Protein AF-D1BSD2-F1 (afdb_monomer_lite)

pLDDT: mean 81.83, std 18.71, range [38.69, 95.69]

Organism: Xylanimonas cellulosilytica (strain DSM 15894 / JCM 12276 / CECT 5975 / KCTC 9989 / LMG 20990 / NBRC 107835 / XIL07) (NCBI:txid446471)

Foldseek 3Di:
DDDDDDDPPPDPPPLQQDDWDWDWDADPVGWIWIWIDGSFKGKIKIAAQQDWDKDWKQAPVGIDIQDIDDHRDMGMDMDTHDSDDIDD

Structure (mmCIF, N/CA/C/O backbone):
data_AF-D1BSD2-F1
#
_entry.id   AF-D1BSD2-F1
#
loop_
_atom_site.group_PDB
_atom_site.id
_atom_site.type_symbol
_atom_site.label_atom_id
_atom_site.label_alt_id
_atom_site.label_comp_id
_atom_site.label_asym_id
_atom_site.label_entity_id
_atom_site.label_seq_id
_atom_site.pdbx_PDB_ins_code
_atom_site.Cartn_x
_atom_site.Cartn_y
_atom_site.Cartn_z
_atom_site.occupancy
_atom_site.B_iso_or_equiv
_atom_site.auth_seq_id
_atom_site.auth_comp_id
_atom_site.auth_asym_id
_atom_site.auth_atom_id
_atom_site.pdbx_PDB_model_num
ATOM 1 N N . MET A 1 1 ? 39.316 4.761 -54.045 1.00 38.69 1 MET A N 1
ATOM 2 C CA . MET A 1 1 ? 37.980 4.289 -53.628 1.00 38.69 1 MET A CA 1
ATOM 3 C C . MET A 1 1 ? 38.004 4.163 -52.117 1.00 38.69 1 MET A C 1
ATOM 5 O O . MET A 1 1 ? 38.693 3.286 -51.618 1.00 38.69 1 MET A O 1
ATOM 9 N N . THR A 1 2 ? 37.360 5.076 -51.395 1.00 39.66 2 THR A N 1
ATOM 10 C CA . THR A 1 2 ? 37.322 5.045 -49.924 1.00 39.66 2 THR A CA 1
ATOM 11 C C . THR A 1 2 ? 35.964 4.493 -49.517 1.00 39.66 2 THR A C 1
ATOM 13 O O . THR A 1 2 ? 34.943 5.098 -49.829 1.00 39.66 2 THR A O 1
ATOM 16 N N . VAL A 1 3 ? 35.943 3.316 -48.895 1.00 40.75 3 VAL A N 1
ATOM 17 C CA . VAL A 1 3 ? 34.709 2.688 -48.410 1.00 40.75 3 VAL A CA 1
ATOM 18 C C . VAL A 1 3 ? 34.370 3.318 -47.060 1.00 40.75 3 VAL A C 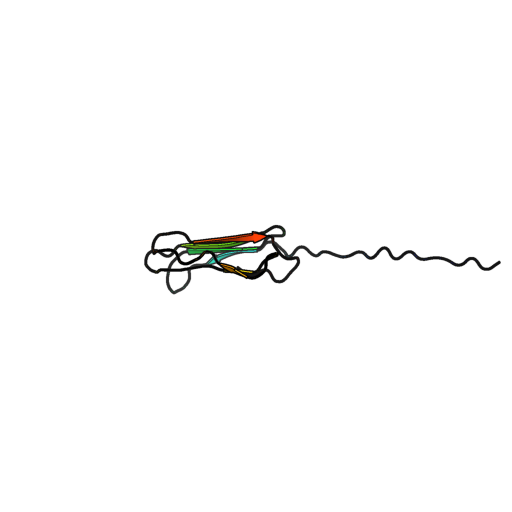1
ATOM 20 O O . VAL A 1 3 ? 35.143 3.204 -46.112 1.00 40.75 3 VAL A O 1
ATOM 23 N N . ALA A 1 4 ? 33.245 4.028 -46.988 1.00 47.62 4 ALA A N 1
ATOM 24 C CA . ALA A 1 4 ? 32.726 4.588 -45.746 1.00 47.62 4 ALA A CA 1
ATOM 25 C C . ALA A 1 4 ? 31.987 3.492 -44.966 1.00 47.62 4 ALA A C 1
ATOM 27 O O . ALA A 1 4 ? 30.927 3.025 -45.383 1.00 47.62 4 ALA A O 1
ATOM 28 N N . SER A 1 5 ? 32.559 3.070 -43.842 1.00 49.47 5 SER A N 1
ATOM 29 C CA . SER A 1 5 ? 31.925 2.128 -42.920 1.00 49.47 5 SER A CA 1
ATOM 30 C C . SER A 1 5 ? 30.856 2.850 -42.096 1.00 49.47 5 SER A C 1
ATOM 32 O O . SER A 1 5 ? 31.177 3.646 -41.217 1.00 49.47 5 SER A O 1
ATOM 34 N N . PHE A 1 6 ? 29.581 2.573 -42.370 1.00 41.28 6 PHE A N 1
ATOM 35 C CA . PHE A 1 6 ? 28.463 3.010 -41.534 1.00 41.28 6 PHE A CA 1
ATOM 36 C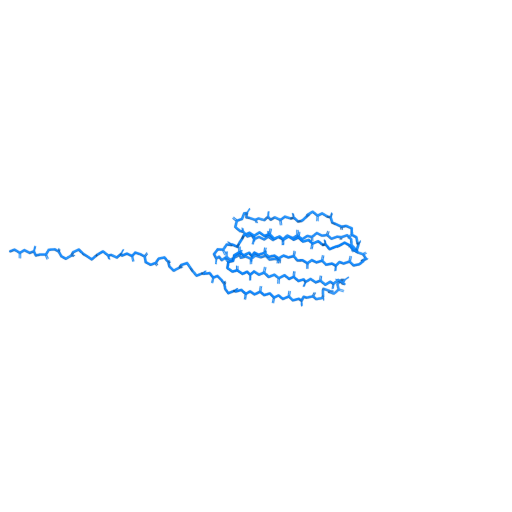 C . PHE A 1 6 ? 28.282 2.025 -40.375 1.00 41.28 6 PHE A C 1
ATOM 38 O O . PHE A 1 6 ? 27.816 0.904 -40.571 1.00 41.28 6 PHE A O 1
ATOM 45 N N . VAL A 1 7 ? 28.651 2.431 -39.159 1.00 49.94 7 VAL A N 1
ATOM 46 C CA . VAL A 1 7 ? 28.322 1.683 -37.938 1.00 49.94 7 VAL A CA 1
ATOM 47 C C . VAL A 1 7 ? 26.932 2.119 -37.477 1.00 49.94 7 VAL A C 1
ATOM 49 O O . VAL A 1 7 ? 26.755 3.214 -36.948 1.00 49.94 7 VAL A O 1
ATOM 52 N N . LEU A 1 8 ? 25.936 1.260 -37.692 1.00 42.41 8 LEU A N 1
ATOM 53 C CA . LEU A 1 8 ? 24.603 1.406 -37.113 1.00 42.41 8 LEU A CA 1
ATOM 54 C C . LEU A 1 8 ? 24.669 1.001 -35.632 1.00 42.41 8 LEU A C 1
ATOM 56 O O . LEU A 1 8 ? 24.618 -0.182 -35.305 1.00 42.41 8 LEU A O 1
ATOM 60 N N . VAL A 1 9 ? 24.785 1.976 -34.728 1.00 49.47 9 VAL A N 1
ATOM 61 C CA . VAL A 1 9 ? 24.534 1.749 -33.297 1.00 49.47 9 VAL A CA 1
ATOM 62 C C . VAL A 1 9 ? 23.022 1.658 -33.112 1.00 49.47 9 VAL A C 1
ATOM 64 O O . VAL A 1 9 ? 22.329 2.664 -32.976 1.00 49.47 9 VAL A O 1
ATOM 67 N N . THR A 1 10 ? 22.484 0.441 -33.131 1.00 47.75 10 THR A N 1
ATOM 68 C CA . THR A 1 10 ? 21.150 0.174 -32.589 1.00 47.75 10 THR A CA 1
ATOM 69 C C . THR A 1 10 ? 21.222 0.406 -31.084 1.00 47.75 10 THR A C 1
ATOM 71 O O . THR A 1 10 ? 21.812 -0.395 -30.359 1.00 47.75 10 THR A O 1
ATOM 74 N N . GLY A 1 11 ? 20.692 1.538 -30.619 1.00 43.56 11 GLY A N 1
ATOM 75 C CA . GLY A 1 11 ? 20.637 1.874 -29.201 1.00 43.56 11 GLY A CA 1
ATOM 76 C C . GLY A 1 11 ? 19.924 0.775 -28.419 1.00 43.56 11 GLY A C 1
ATOM 77 O O . GLY A 1 11 ? 18.713 0.609 -28.538 1.00 43.56 11 GLY A O 1
ATOM 78 N N . ILE A 1 12 ? 20.678 0.023 -27.618 1.00 44.75 12 ILE A N 1
ATOM 79 C CA . ILE A 1 12 ? 20.116 -0.846 -26.588 1.00 44.75 12 ILE A CA 1
ATOM 80 C C . ILE A 1 12 ? 19.579 0.088 -25.505 1.00 44.75 12 ILE A C 1
ATOM 82 O O . ILE A 1 12 ? 20.325 0.583 -24.661 1.00 44.75 12 ILE A O 1
ATOM 86 N N . THR A 1 13 ? 18.278 0.364 -25.531 1.00 44.44 13 THR A N 1
ATOM 87 C CA . THR A 1 13 ? 17.594 0.910 -24.364 1.00 44.44 13 THR A CA 1
ATOM 88 C C . THR A 1 13 ? 17.466 -0.227 -23.356 1.00 44.44 13 THR A C 1
ATOM 90 O O . THR A 1 13 ? 16.573 -1.067 -23.439 1.00 44.44 13 THR A O 1
ATOM 93 N N . VAL A 1 14 ? 18.404 -0.301 -22.408 1.00 46.78 14 VAL A N 1
ATOM 94 C CA . VAL A 1 14 ? 18.264 -1.186 -21.246 1.00 46.78 14 VAL A CA 1
ATOM 95 C C . VAL A 1 14 ? 17.105 -0.641 -20.413 1.00 46.78 14 VAL A C 1
ATOM 97 O O . VAL A 1 14 ? 17.281 0.219 -19.554 1.00 46.78 14 VAL A O 1
ATOM 100 N N . ALA A 1 15 ? 15.892 -1.107 -20.695 1.00 49.81 15 ALA A N 1
ATOM 101 C CA . ALA A 1 15 ? 14.762 -0.930 -19.803 1.00 49.81 15 ALA A CA 1
ATOM 102 C C . ALA A 1 15 ? 14.984 -1.866 -18.606 1.00 49.81 15 ALA A C 1
ATOM 104 O O . ALA A 1 15 ? 14.561 -3.019 -18.613 1.00 49.81 15 ALA A O 1
ATOM 105 N N . SER A 1 16 ? 15.705 -1.398 -17.587 1.00 48.41 16 SER A N 1
ATOM 106 C CA . SER A 1 16 ? 15.836 -2.128 -16.328 1.00 48.41 16 SER A CA 1
ATOM 107 C C . SER A 1 16 ? 14.487 -2.130 -15.612 1.00 48.41 16 SER A C 1
ATOM 109 O O . SER A 1 16 ? 14.134 -1.155 -14.953 1.00 48.41 16 SER A O 1
ATOM 111 N N . ALA A 1 17 ? 13.717 -3.209 -15.750 1.00 52.03 17 ALA A N 1
ATOM 112 C CA . ALA A 1 17 ? 12.600 -3.475 -14.856 1.00 52.03 17 ALA A CA 1
ATOM 113 C C . ALA A 1 17 ? 13.155 -3.600 -13.426 1.00 52.03 17 ALA A C 1
ATOM 115 O O . ALA A 1 17 ? 14.004 -4.454 -13.167 1.00 52.03 17 ALA A O 1
ATOM 116 N N . GLY A 1 18 ? 12.736 -2.714 -12.516 1.00 58.81 18 GLY A N 1
ATOM 117 C CA . GLY A 1 18 ? 13.141 -2.782 -11.111 1.00 58.81 18 GLY A CA 1
ATOM 118 C C . GLY A 1 18 ? 12.832 -4.154 -10.501 1.00 58.81 18 GLY A C 1
ATOM 119 O O . GLY A 1 18 ? 11.832 -4.786 -10.848 1.00 58.81 18 GLY A O 1
ATOM 120 N N . VAL A 1 19 ? 13.703 -4.625 -9.603 1.00 61.75 19 VAL A N 1
ATOM 121 C CA . VAL A 1 19 ? 13.503 -5.894 -8.888 1.00 61.75 19 VAL A CA 1
ATOM 122 C C . VAL A 1 19 ? 12.169 -5.874 -8.148 1.00 61.75 19 VAL A C 1
ATOM 124 O O . VAL A 1 19 ? 11.833 -4.891 -7.484 1.00 61.75 19 VAL A O 1
ATOM 127 N N . ALA A 1 20 ? 11.402 -6.958 -8.271 1.00 73.75 20 ALA A N 1
ATOM 128 C CA . ALA A 1 20 ? 10.183 -7.095 -7.498 1.00 73.75 20 ALA A CA 1
ATOM 129 C C . ALA A 1 20 ? 10.538 -7.157 -6.005 1.00 73.75 20 ALA A C 1
ATOM 131 O O . ALA A 1 20 ? 11.409 -7.927 -5.603 1.00 73.75 20 ALA A O 1
ATOM 132 N N . SER A 1 21 ? 9.877 -6.339 -5.195 1.00 79.50 21 SER A N 1
ATOM 133 C CA . SER A 1 21 ? 10.059 -6.273 -3.750 1.00 79.50 21 SER A CA 1
ATOM 134 C C . SER A 1 21 ? 8.690 -6.203 -3.103 1.00 79.50 21 SER A C 1
ATOM 136 O O . SER A 1 21 ? 7.891 -5.337 -3.448 1.00 79.50 21 SER A O 1
ATOM 138 N N . ALA A 1 22 ? 8.418 -7.132 -2.196 1.00 89.00 22 ALA A N 1
ATOM 139 C CA . ALA A 1 22 ? 7.191 -7.205 -1.424 1.00 89.00 22 ALA A CA 1
ATOM 140 C C . ALA A 1 22 ? 7.567 -7.356 0.046 1.00 89.00 22 ALA A C 1
ATOM 142 O O . ALA A 1 22 ? 8.480 -8.115 0.378 1.00 89.00 22 ALA A O 1
ATOM 143 N N . THR A 1 23 ? 6.880 -6.637 0.922 1.00 91.56 23 THR A N 1
ATOM 144 C CA . THR A 1 23 ? 7.108 -6.727 2.358 1.00 91.56 23 THR A CA 1
ATOM 145 C C . THR A 1 23 ? 5.801 -6.613 3.120 1.00 91.56 23 THR A C 1
ATOM 147 O O . THR A 1 23 ? 4.868 -5.922 2.706 1.00 91.56 23 THR A O 1
ATOM 150 N N . THR A 1 24 ? 5.758 -7.285 4.264 1.00 94.62 24 THR A N 1
ATOM 151 C CA . THR A 1 24 ? 4.670 -7.158 5.223 1.00 94.62 24 THR A CA 1
ATOM 152 C C . THR A 1 24 ? 5.205 -6.476 6.475 1.00 94.62 24 THR A C 1
ATOM 154 O O . THR A 1 24 ? 6.079 -7.007 7.160 1.00 94.62 24 THR A O 1
ATOM 157 N N . ALA A 1 25 ? 4.673 -5.300 6.786 1.00 91.69 25 ALA A N 1
ATOM 158 C CA . ALA A 1 25 ? 4.994 -4.522 7.970 1.00 91.69 25 ALA A CA 1
ATOM 159 C C . ALA A 1 25 ? 3.830 -4.505 8.967 1.00 91.69 25 ALA A C 1
ATOM 161 O O . ALA A 1 25 ? 2.652 -4.593 8.608 1.00 91.69 25 ALA A O 1
ATOM 162 N N . TYR A 1 26 ? 4.181 -4.313 10.236 1.00 93.38 26 TYR A N 1
ATOM 163 C CA . TYR A 1 26 ? 3.244 -4.111 11.338 1.00 93.38 26 TYR A CA 1
ATOM 164 C C . TYR A 1 26 ? 3.516 -2.732 11.943 1.00 93.38 26 TYR A C 1
ATOM 166 O O . TYR A 1 26 ? 4.383 -2.609 12.813 1.00 93.38 26 TYR A O 1
ATOM 174 N N . PRO A 1 27 ? 2.861 -1.667 11.442 1.00 90.56 27 PRO A N 1
ATOM 175 C CA . PRO A 1 27 ? 3.089 -0.316 11.937 1.00 90.56 27 PRO A CA 1
ATOM 176 C C . PRO A 1 27 ? 2.875 -0.227 13.451 1.00 90.56 27 PRO A C 1
ATOM 178 O O . PRO A 1 27 ? 1.970 -0.854 13.995 1.00 90.56 27 PRO A O 1
ATOM 181 N N . SER A 1 28 ? 3.658 0.610 14.136 1.00 90.62 28 SER A N 1
ATOM 182 C CA . SER A 1 28 ? 3.546 0.805 15.594 1.00 90.62 28 SER A CA 1
ATOM 183 C C . SER A 1 28 ? 2.169 1.308 16.038 1.00 90.62 28 SER A C 1
ATOM 185 O O . SER A 1 28 ? 1.763 1.106 17.178 1.00 90.62 28 SER A O 1
ATOM 187 N N . VAL A 1 29 ? 1.431 1.946 15.127 1.00 89.69 29 VAL A N 1
ATOM 188 C CA . VAL A 1 29 ? 0.049 2.389 15.341 1.00 89.69 29 VAL A CA 1
ATOM 189 C C . VAL A 1 29 ? -0.972 1.246 15.335 1.00 89.69 29 VAL A C 1
ATOM 191 O O . VAL A 1 29 ? -2.105 1.475 15.753 1.00 89.69 29 VAL A O 1
ATOM 194 N N . GLY A 1 30 ? -0.573 0.046 14.903 1.00 89.81 30 GLY A N 1
ATOM 195 C CA . GLY A 1 30 ? -1.408 -1.138 14.726 1.00 89.81 30 GLY A CA 1
ATOM 196 C C . GLY A 1 30 ? -1.625 -1.501 13.255 1.00 89.81 30 GLY A C 1
ATOM 197 O O . GLY A 1 30 ? -1.198 -0.791 12.350 1.00 89.81 30 GLY A O 1
ATOM 198 N N . GLY A 1 31 ? -2.329 -2.609 13.019 1.00 93.50 31 GLY A N 1
ATOM 199 C CA . GLY A 1 31 ? -2.687 -3.076 11.679 1.00 93.50 31 GLY A CA 1
ATOM 200 C C . GLY A 1 31 ? -1.620 -3.928 10.986 1.00 93.50 31 GLY A C 1
ATOM 201 O O . GLY A 1 31 ? -0.572 -4.247 11.545 1.00 93.50 31 GLY A O 1
ATOM 202 N N . THR A 1 32 ? -1.920 -4.320 9.752 1.00 95.69 32 THR A N 1
ATOM 203 C CA . THR A 1 32 ? -1.046 -5.142 8.905 1.00 95.69 32 THR A CA 1
ATOM 204 C C . THR A 1 32 ? -0.969 -4.514 7.530 1.00 95.69 32 THR A C 1
ATOM 206 O O . THR A 1 32 ? -2.008 -4.313 6.894 1.00 95.69 32 THR A O 1
ATOM 209 N N . TRP A 1 33 ? 0.247 -4.191 7.095 1.00 95.25 33 TRP A N 1
ATOM 210 C CA . TRP A 1 33 ? 0.526 -3.519 5.833 1.00 95.25 33 TRP A CA 1
ATOM 211 C C . TRP A 1 33 ? 1.341 -4.423 4.917 1.00 95.25 33 TRP A C 1
ATOM 213 O O . TRP A 1 33 ? 2.496 -4.705 5.203 1.00 95.25 33 TRP A O 1
ATOM 223 N N . ASP A 1 34 ? 0.739 -4.873 3.826 1.00 95.25 34 ASP A N 1
ATOM 224 C CA . ASP A 1 34 ? 1.392 -5.577 2.729 1.00 95.25 34 ASP A CA 1
ATOM 225 C C . ASP A 1 34 ? 1.605 -4.599 1.572 1.00 95.25 34 ASP A C 1
ATOM 227 O O . ASP A 1 34 ? 0.649 -4.004 1.073 1.00 95.25 34 ASP A O 1
ATOM 231 N N . TYR A 1 35 ? 2.851 -4.381 1.171 1.00 93.75 35 TYR A N 1
ATOM 232 C CA . TYR A 1 35 ? 3.164 -3.425 0.118 1.00 93.75 35 TYR A CA 1
ATOM 233 C C . TYR A 1 35 ? 4.365 -3.860 -0.701 1.00 93.75 35 TYR A C 1
ATOM 235 O O . TYR A 1 35 ? 5.238 -4.598 -0.236 1.00 93.75 35 TYR A O 1
ATOM 243 N N . GLY A 1 36 ? 4.411 -3.394 -1.943 1.00 91.81 36 GLY A N 1
ATOM 244 C CA . GLY A 1 36 ? 5.477 -3.773 -2.840 1.00 91.81 36 GLY A CA 1
ATOM 245 C C . GLY A 1 36 ? 5.354 -3.225 -4.246 1.00 91.81 36 GLY A C 1
ATOM 246 O O . GLY A 1 36 ? 4.424 -2.503 -4.607 1.00 91.81 36 GLY A O 1
ATOM 247 N N . ALA A 1 37 ? 6.334 -3.599 -5.053 1.00 91.69 37 ALA A N 1
ATOM 248 C CA . ALA A 1 37 ? 6.360 -3.355 -6.479 1.00 91.69 37 ALA A CA 1
ATOM 249 C C . ALA A 1 37 ? 6.911 -4.578 -7.211 1.00 91.69 37 ALA A C 1
ATOM 251 O O . ALA A 1 37 ? 7.717 -5.334 -6.680 1.00 91.69 37 ALA A O 1
ATOM 252 N N . SER A 1 38 ? 6.474 -4.764 -8.446 1.00 89.06 38 SER A N 1
ATOM 253 C CA . SER A 1 38 ? 6.987 -5.724 -9.416 1.00 89.06 38 SER A CA 1
ATOM 254 C C . SER A 1 38 ? 7.276 -4.997 -10.728 1.00 89.06 38 SER A C 1
ATOM 256 O O . SER A 1 38 ? 7.015 -3.801 -10.860 1.00 89.06 38 SER A O 1
ATOM 258 N N . ALA A 1 39 ? 7.756 -5.726 -11.735 1.00 85.75 39 ALA A N 1
ATOM 259 C CA . ALA A 1 39 ? 7.918 -5.183 -13.082 1.00 85.75 39 ALA A CA 1
ATOM 260 C C . ALA A 1 39 ? 6.594 -4.708 -13.717 1.00 85.75 39 ALA A C 1
ATOM 262 O O . ALA A 1 39 ? 6.618 -3.942 -14.676 1.00 85.75 39 ALA A O 1
ATOM 263 N N . GLN A 1 40 ? 5.443 -5.169 -13.212 1.00 89.06 40 GLN A N 1
ATOM 264 C CA . GLN A 1 40 ? 4.130 -4.889 -13.799 1.00 89.06 40 GLN A CA 1
ATOM 265 C C . GLN A 1 40 ? 3.267 -3.984 -12.926 1.00 89.06 40 GLN A C 1
ATOM 267 O O . GLN A 1 40 ? 2.482 -3.203 -13.460 1.00 89.06 40 GLN A O 1
ATOM 272 N N . SER A 1 41 ? 3.397 -4.067 -11.602 1.00 91.50 41 SER A N 1
ATOM 273 C CA . SER A 1 41 ? 2.483 -3.402 -10.674 1.00 91.50 41 SER A CA 1
ATOM 274 C C . SER A 1 41 ? 3.174 -2.903 -9.414 1.00 91.50 41 SER A C 1
ATOM 276 O O . SER A 1 41 ? 4.026 -3.592 -8.866 1.00 91.50 41 SER A O 1
ATOM 278 N N . VAL A 1 42 ? 2.728 -1.764 -8.897 1.00 93.88 42 VAL A N 1
ATOM 279 C CA . VAL A 1 42 ? 2.988 -1.289 -7.535 1.00 93.88 42 VAL A CA 1
ATOM 280 C C . VAL A 1 42 ? 1.694 -1.382 -6.737 1.00 93.88 42 VAL A C 1
ATOM 282 O O . VAL A 1 42 ? 0.630 -0.999 -7.232 1.00 93.88 42 VAL A O 1
ATOM 285 N N . TRP A 1 43 ? 1.758 -1.927 -5.527 1.00 94.12 43 TRP A N 1
ATOM 286 C CA . TRP A 1 43 ? 0.580 -2.135 -4.694 1.00 94.12 43 TRP A CA 1
ATOM 287 C C . TRP A 1 43 ? 0.849 -1.823 -3.230 1.00 94.12 43 TRP A C 1
ATOM 289 O O . TRP A 1 43 ? 1.945 -2.026 -2.718 1.00 94.12 43 TRP A O 1
ATOM 299 N N . SER A 1 44 ? -0.203 -1.376 -2.558 1.00 94.50 44 SER A N 1
ATOM 300 C CA . SER A 1 44 ? -0.233 -1.093 -1.132 1.00 94.50 44 SER A CA 1
ATOM 301 C C . SER A 1 44 ? -1.559 -1.600 -0.572 1.00 94.50 44 SER A C 1
ATOM 303 O O . SER A 1 44 ? -2.631 -1.289 -1.104 1.00 94.50 44 SER A O 1
ATOM 305 N N . ASN A 1 45 ? -1.499 -2.412 0.476 1.00 95.19 45 ASN A N 1
ATOM 306 C CA . ASN A 1 45 ? -2.632 -3.102 1.077 1.00 95.19 45 ASN A CA 1
ATOM 307 C C . ASN A 1 45 ? -2.538 -3.045 2.603 1.00 95.19 45 ASN A C 1
ATOM 309 O O . ASN A 1 45 ? -1.649 -3.640 3.199 1.00 95.19 45 ASN A O 1
ATOM 313 N N . TYR A 1 46 ? -3.470 -2.368 3.260 1.00 94.88 46 TYR A N 1
ATOM 314 C CA . TYR A 1 46 ? -3.411 -2.128 4.69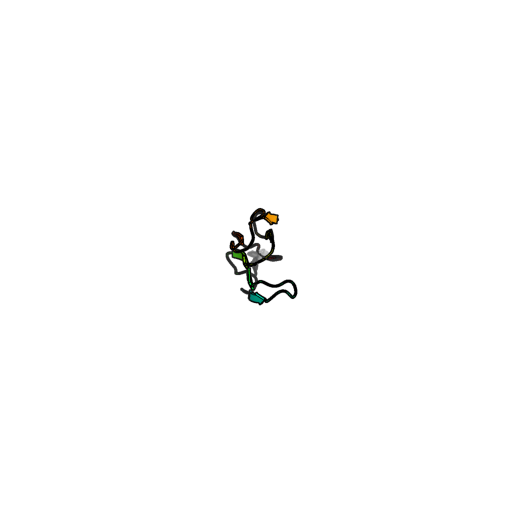9 1.00 94.88 46 TYR A CA 1
ATOM 315 C C . TYR A 1 46 ? -4.754 -2.401 5.342 1.00 94.88 46 TYR A C 1
ATOM 317 O O . TYR A 1 46 ? -5.795 -1.979 4.839 1.00 94.88 46 TYR A O 1
ATOM 325 N N . ALA A 1 47 ? -4.723 -3.096 6.471 1.00 95.38 47 ALA A N 1
ATOM 326 C CA . ALA A 1 47 ? -5.886 -3.300 7.315 1.00 95.38 47 ALA A CA 1
ATOM 327 C C . ALA A 1 47 ? -5.589 -2.789 8.722 1.00 95.38 47 ALA A C 1
ATOM 329 O O . ALA A 1 47 ? -4.599 -3.187 9.339 1.00 95.38 47 ALA A O 1
ATOM 330 N N . HIS A 1 48 ? -6.472 -1.935 9.241 1.00 93.31 48 HIS A N 1
ATOM 331 C CA . HIS A 1 48 ? -6.380 -1.412 10.599 1.00 93.31 48 HIS A CA 1
ATOM 332 C C . HIS A 1 48 ? -7.725 -1.532 11.326 1.00 93.31 48 HIS A C 1
ATOM 334 O O . HIS A 1 48 ? -8.723 -0.930 10.930 1.00 93.31 48 HIS A O 1
ATOM 340 N N . ASN A 1 49 ? -7.754 -2.269 12.438 1.00 93.06 49 ASN A N 1
ATOM 341 C CA . ASN A 1 49 ? -9.004 -2.645 13.117 1.00 93.06 49 ASN A CA 1
ATOM 342 C C . ASN A 1 49 ? -9.656 -1.524 13.936 1.00 93.06 49 ASN A C 1
ATOM 344 O O . ASN A 1 49 ? -10.823 -1.636 14.292 1.00 93.06 49 ASN A O 1
ATOM 348 N N . SER A 1 50 ? -8.928 -0.444 14.233 1.00 93.06 50 SER A N 1
ATOM 349 C CA . SER A 1 50 ? -9.414 0.604 15.153 1.00 93.06 50 SER A CA 1
ATOM 350 C C . SER A 1 50 ? -9.267 2.038 14.637 1.00 93.06 50 SER A C 1
ATOM 352 O O . SER A 1 50 ? -9.472 2.980 15.394 1.00 93.06 50 SER A O 1
ATOM 354 N N . ARG A 1 51 ? -8.860 2.240 13.376 1.00 91.25 51 ARG A N 1
ATOM 355 C CA . ARG A 1 51 ? -8.603 3.578 12.815 1.00 91.25 51 ARG A CA 1
ATOM 356 C C . ARG A 1 51 ? -9.046 3.645 11.364 1.00 91.25 51 ARG A C 1
ATOM 358 O O . ARG A 1 51 ? -8.824 2.710 10.594 1.00 91.25 51 ARG A O 1
ATOM 365 N N . VAL A 1 52 ? -9.632 4.783 11.011 1.00 95.19 52 VAL A N 1
ATOM 366 C CA . VAL A 1 52 ? -9.857 5.187 9.622 1.00 95.19 52 VAL A CA 1
ATOM 367 C C . VAL A 1 52 ? -8.496 5.387 8.959 1.00 95.19 52 VAL A C 1
ATOM 369 O O . VAL A 1 52 ? -7.589 5.970 9.556 1.00 95.19 52 VAL A O 1
ATOM 372 N N . HIS A 1 53 ? -8.336 4.876 7.747 1.00 93.81 53 HIS A N 1
ATOM 373 C CA . HIS A 1 53 ? -7.064 4.906 7.032 1.00 93.81 53 HIS A CA 1
ATOM 374 C C . HIS A 1 53 ? -7.287 5.011 5.523 1.00 93.81 53 HIS A C 1
ATOM 376 O O . HIS A 1 53 ? -8.394 4.819 5.024 1.00 93.81 53 HIS A O 1
ATOM 382 N N . LYS A 1 54 ? -6.229 5.363 4.798 1.00 94.19 54 LYS A N 1
ATOM 383 C CA . LYS A 1 54 ? -6.169 5.375 3.334 1.00 94.19 54 LYS A CA 1
ATOM 384 C C . LYS A 1 54 ? -4.761 5.010 2.896 1.00 94.19 54 LYS A C 1
ATOM 386 O O . LYS A 1 54 ? -3.833 5.095 3.699 1.00 94.19 54 LYS A O 1
ATOM 391 N N . LEU A 1 55 ? -4.609 4.666 1.628 1.00 93.25 55 LEU A N 1
ATOM 392 C CA . LEU A 1 55 ? -3.326 4.320 1.031 1.00 93.25 55 LEU A CA 1
ATOM 393 C C . LEU A 1 55 ? -3.077 5.131 -0.222 1.00 93.25 55 LEU A C 1
ATOM 395 O O . LEU A 1 55 ? -4.002 5.699 -0.814 1.00 93.25 55 LEU A O 1
ATOM 399 N N . SER A 1 56 ? -1.814 5.148 -0.618 1.00 93.00 56 SER A N 1
ATOM 400 C CA . SER A 1 56 ? -1.377 5.715 -1.876 1.00 93.00 56 SER A CA 1
ATOM 401 C C . SER A 1 56 ? -0.331 4.834 -2.525 1.00 93.00 56 SER A C 1
ATOM 403 O O . SER A 1 56 ? 0.493 4.257 -1.833 1.00 93.00 56 SER A O 1
ATOM 405 N N . THR A 1 57 ? -0.336 4.789 -3.849 1.00 93.75 57 THR A N 1
ATOM 406 C CA . THR A 1 57 ? 0.755 4.216 -4.639 1.00 93.75 57 THR A CA 1
ATOM 407 C C . THR A 1 57 ? 1.191 5.241 -5.669 1.00 93.75 57 THR A C 1
ATOM 409 O O . THR A 1 57 ? 0.336 5.888 -6.277 1.00 93.75 57 THR A O 1
ATOM 412 N N . ASP A 1 58 ? 2.489 5.353 -5.910 1.00 91.31 58 ASP A N 1
ATOM 413 C CA . ASP A 1 58 ? 3.044 6.114 -7.022 1.00 91.31 58 ASP A CA 1
ATOM 414 C C . ASP A 1 58 ? 3.635 5.150 -8.057 1.00 91.31 58 ASP A C 1
ATOM 416 O O . ASP A 1 58 ? 4.628 4.467 -7.803 1.00 91.31 58 ASP A O 1
ATOM 420 N N . GLY A 1 59 ? 2.985 5.073 -9.219 1.00 91.38 59 GLY A N 1
ATOM 421 C CA . GLY A 1 59 ? 3.310 4.148 -10.312 1.00 91.38 59 GLY A CA 1
ATOM 422 C C . GLY A 1 59 ? 3.146 4.809 -11.684 1.00 91.38 59 GLY A C 1
ATOM 423 O O . GLY A 1 59 ? 3.141 6.028 -11.790 1.00 91.38 59 GLY A O 1
ATOM 424 N N . ALA A 1 60 ? 2.949 4.037 -12.748 1.00 90.44 60 ALA A N 1
ATOM 425 C CA . ALA A 1 60 ? 2.899 4.529 -14.131 1.00 90.44 60 ALA A CA 1
ATOM 426 C C . ALA A 1 60 ? 1.902 5.682 -14.378 1.00 90.44 60 ALA A C 1
ATOM 428 O O . ALA A 1 60 ? 2.179 6.567 -15.179 1.00 90.44 60 ALA A O 1
ATOM 429 N N . GLY A 1 61 ? 0.767 5.695 -13.674 1.00 89.38 61 GLY A N 1
ATOM 430 C CA . GLY A 1 61 ? -0.243 6.759 -13.722 1.00 89.38 61 GLY A CA 1
ATOM 431 C C . GLY A 1 61 ? -0.026 7.913 -12.732 1.00 89.38 61 GLY A C 1
ATOM 432 O O . GLY A 1 61 ? -0.928 8.725 -12.557 1.00 89.38 61 GLY A O 1
ATOM 433 N N . GLY A 1 62 ? 1.128 7.983 -12.062 1.00 90.56 62 GLY A N 1
ATOM 434 C CA . GLY A 1 62 ? 1.418 8.945 -10.997 1.00 90.56 62 GLY A CA 1
ATOM 435 C C . GLY A 1 62 ? 0.844 8.538 -9.637 1.00 90.56 62 GLY A C 1
ATOM 436 O O . GLY A 1 62 ? 0.613 7.355 -9.373 1.00 90.56 62 GLY A O 1
ATOM 437 N N . LEU A 1 63 ? 0.622 9.527 -8.769 1.00 92.94 63 LEU A N 1
ATOM 438 C CA . LEU A 1 63 ? 0.108 9.317 -7.418 1.00 92.94 63 LEU A CA 1
ATOM 439 C C . LEU A 1 63 ? -1.387 8.971 -7.447 1.00 92.94 63 LEU A C 1
ATOM 441 O O . LEU A 1 63 ? -2.219 9.779 -7.859 1.00 92.94 63 LEU A O 1
ATOM 445 N N . LYS A 1 64 ? -1.732 7.785 -6.948 1.00 93.88 64 LYS A N 1
ATOM 446 C CA . LYS A 1 64 ? -3.107 7.294 -6.808 1.00 93.88 64 LYS A CA 1
ATOM 447 C C . LYS A 1 64 ? -3.423 7.032 -5.344 1.00 93.88 64 LYS A C 1
ATOM 449 O O . LYS A 1 64 ? -2.552 6.594 -4.601 1.00 93.88 64 LYS A O 1
ATOM 454 N N . PHE A 1 65 ? -4.676 7.254 -4.948 1.00 93.75 65 PHE A N 1
ATOM 455 C CA . PHE A 1 65 ? -5.170 7.007 -3.593 1.00 93.75 65 PHE A CA 1
ATOM 456 C C . PHE A 1 65 ? -6.327 6.006 -3.598 1.00 93.75 65 PHE A C 1
ATOM 458 O O . PHE A 1 65 ? -7.144 6.012 -4.517 1.00 93.75 65 PHE A O 1
ATOM 465 N N . SER A 1 66 ? -6.442 5.196 -2.545 1.00 91.38 66 SER A N 1
ATOM 466 C CA . SER A 1 66 ? -7.579 4.279 -2.349 1.00 91.38 66 SER A CA 1
ATOM 467 C C . SER A 1 66 ? -8.847 4.958 -1.811 1.00 91.38 66 SER A C 1
ATOM 469 O O . SER A 1 66 ? -9.914 4.351 -1.804 1.00 91.38 66 SER A O 1
ATOM 471 N N . GLY A 1 67 ? -8.740 6.209 -1.352 1.00 93.75 67 GLY A N 1
ATOM 472 C CA . GLY A 1 67 ? -9.785 6.868 -0.568 1.00 93.75 67 GLY A CA 1
ATOM 473 C C . GLY A 1 67 ? -9.769 6.443 0.905 1.00 93.75 67 GLY A C 1
ATOM 474 O O . GLY A 1 67 ? -9.045 5.532 1.307 1.00 93.75 67 GLY A O 1
ATOM 475 N N . TRP A 1 68 ? -10.534 7.152 1.736 1.00 95.31 68 TRP A N 1
ATOM 476 C CA . TRP A 1 68 ? -10.661 6.824 3.156 1.00 95.31 68 TRP A CA 1
ATOM 477 C C . TRP A 1 68 ? -11.569 5.613 3.347 1.00 95.31 68 TRP A C 1
ATOM 479 O O . TRP A 1 68 ? -12.694 5.595 2.851 1.00 95.31 68 TRP A O 1
ATOM 489 N N . VAL A 1 69 ? -11.096 4.630 4.108 1.00 94.88 69 VAL A N 1
ATOM 490 C CA . VAL A 1 69 ? -11.880 3.468 4.528 1.00 94.88 69 VAL A CA 1
ATOM 491 C C . VAL A 1 69 ? -12.028 3.443 6.046 1.00 94.88 69 VAL A C 1
ATOM 493 O O . VAL A 1 69 ? -11.168 3.928 6.788 1.00 94.88 69 VAL A O 1
ATOM 496 N N . GLY A 1 70 ? -13.147 2.882 6.502 1.00 91.38 70 GLY A N 1
ATOM 497 C CA . GLY A 1 70 ? 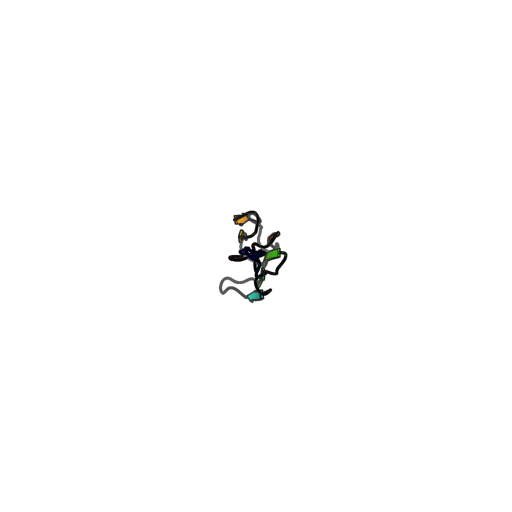-13.436 2.691 7.919 1.00 91.38 70 GLY A CA 1
ATOM 498 C C . GLY A 1 70 ? -12.474 1.716 8.604 1.00 91.38 70 GLY A C 1
ATOM 499 O O . GLY A 1 70 ? -11.705 0.998 7.967 1.00 91.38 70 GLY A O 1
ATOM 500 N N . TYR A 1 71 ? -12.540 1.678 9.931 1.00 92.31 71 TYR A N 1
ATOM 501 C CA . TYR A 1 71 ? -11.834 0.674 10.721 1.00 92.31 71 TYR A CA 1
ATOM 502 C C . TYR A 1 71 ? -12.351 -0.739 10.401 1.00 92.31 71 TYR A C 1
ATOM 504 O O . TYR A 1 71 ? -13.515 -0.920 10.053 1.00 92.31 71 TYR A O 1
ATOM 512 N N . GLY A 1 72 ? -11.477 -1.744 10.483 1.00 91.62 72 GLY A N 1
ATOM 513 C CA . GLY A 1 72 ? -11.815 -3.142 10.173 1.00 91.62 72 GLY A CA 1
ATOM 514 C C . GLY A 1 72 ? -12.030 -3.431 8.682 1.00 91.62 72 GLY A C 1
ATOM 515 O O . GLY A 1 72 ? -12.185 -4.589 8.301 1.00 91.62 72 GLY A O 1
ATOM 516 N N . VAL A 1 73 ? -11.990 -2.406 7.826 1.00 94.25 73 VAL A N 1
ATOM 517 C CA . VAL A 1 73 ? -12.016 -2.544 6.369 1.00 94.25 73 VAL A CA 1
ATOM 518 C C . VAL A 1 73 ? -10.585 -2.542 5.850 1.00 94.25 73 VAL A C 1
ATOM 520 O O . VAL A 1 73 ? -9.738 -1.794 6.328 1.00 94.25 73 VAL A O 1
ATOM 523 N N . 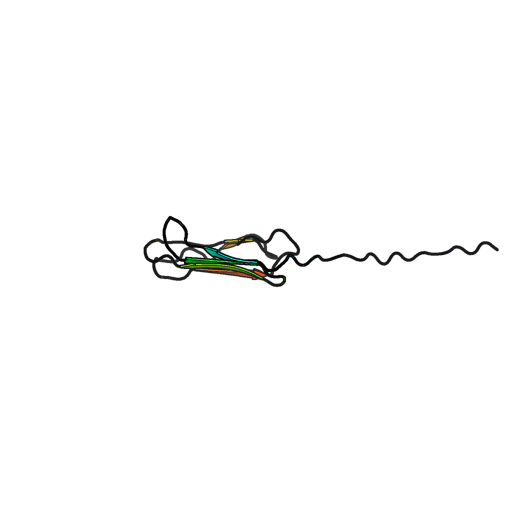ARG A 1 74 ? -10.304 -3.390 4.864 1.00 93.50 74 ARG A N 1
ATOM 524 C CA . ARG A 1 74 ? -9.015 -3.411 4.175 1.00 93.50 74 ARG A CA 1
ATOM 525 C C . ARG A 1 74 ? -8.995 -2.342 3.085 1.00 93.50 74 ARG A C 1
ATOM 527 O O . ARG A 1 74 ? -9.849 -2.349 2.201 1.00 93.50 74 ARG A O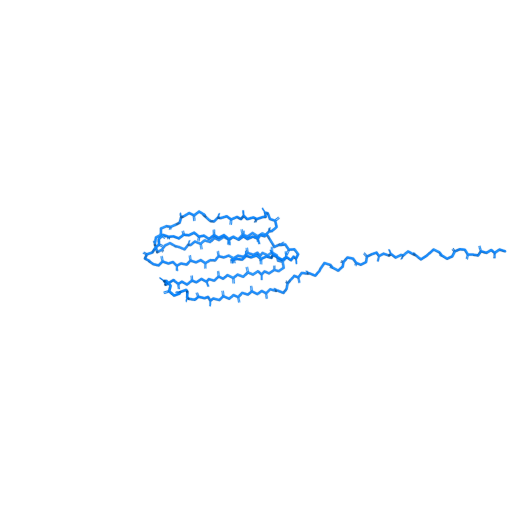 1
ATOM 534 N N . SER A 1 75 ? -8.009 -1.454 3.131 1.00 94.31 75 SER A N 1
ATOM 535 C CA . SER A 1 75 ? -7.716 -0.521 2.045 1.00 94.31 75 SER A CA 1
ATOM 536 C C . SER A 1 75 ? -6.760 -1.165 1.045 1.00 94.31 75 SER A C 1
ATOM 538 O O . SER A 1 75 ? -5.792 -1.807 1.448 1.00 94.31 75 SER A O 1
ATOM 540 N N . PHE A 1 76 ? -7.005 -0.972 -0.251 1.00 93.94 76 PHE A N 1
ATOM 541 C CA . PHE A 1 76 ? -6.158 -1.498 -1.320 1.00 93.94 76 PHE A CA 1
ATOM 542 C C . PHE A 1 76 ? -5.941 -0.454 -2.413 1.00 93.94 76 PHE A C 1
ATOM 544 O O . PHE A 1 76 ? -6.889 0.179 -2.881 1.00 93.94 76 PHE A O 1
ATOM 551 N N . CYS A 1 77 ? -4.693 -0.298 -2.842 1.00 94.31 77 CYS A N 1
ATOM 552 C CA . CYS A 1 77 ? -4.319 0.512 -3.990 1.00 94.31 77 CYS A CA 1
ATOM 553 C C . CYS A 1 77 ? -3.331 -0.272 -4.856 1.00 94.31 77 CYS A C 1
ATOM 555 O O . CYS A 1 77 ? -2.349 -0.801 -4.350 1.00 94.31 77 CYS A O 1
ATOM 557 N N . ASN A 1 78 ? -3.601 -0.353 -6.157 1.00 93.06 78 ASN A N 1
ATOM 558 C CA . ASN A 1 78 ? -2.730 -0.987 -7.145 1.00 93.06 78 ASN A CA 1
ATOM 559 C C . ASN A 1 78 ? -2.716 -0.136 -8.414 1.00 93.06 78 ASN A C 1
ATOM 561 O O . ASN A 1 78 ? -3.754 0.411 -8.825 1.00 93.06 78 ASN A O 1
ATOM 565 N N . GLN A 1 79 ? -1.538 -0.018 -9.010 1.00 93.00 79 GLN A N 1
ATOM 566 C CA . GLN A 1 79 ? -1.309 0.645 -10.277 1.00 93.00 79 GLN A CA 1
ATOM 567 C C . GLN A 1 79 ? -0.215 -0.066 -11.076 1.00 93.00 79 GLN A C 1
ATOM 569 O O . GLN A 1 79 ? 0.643 -0.731 -10.505 1.00 93.00 79 GLN A O 1
ATOM 574 N N . GLY A 1 80 ? -0.206 0.130 -12.399 1.00 91.69 80 GLY A N 1
ATOM 575 C CA . GLY A 1 80 ? 0.922 -0.279 -13.237 1.00 91.69 80 GLY A CA 1
ATOM 576 C C . GLY A 1 80 ? 2.248 0.300 -12.729 1.00 91.69 80 GLY A C 1
ATOM 577 O O . GLY A 1 80 ? 2.280 1.424 -12.224 1.00 91.69 80 GLY A O 1
ATOM 578 N N . ALA A 1 81 ? 3.333 -0.460 -12.846 1.00 89.31 81 ALA A N 1
ATOM 579 C CA . ALA A 1 81 ? 4.662 -0.038 -12.407 1.00 89.31 81 ALA A CA 1
ATOM 580 C C . ALA A 1 81 ? 5.345 0.902 -13.420 1.00 89.31 81 ALA A C 1
ATOM 582 O O . ALA A 1 81 ? 5.203 0.753 -14.634 1.00 89.31 81 ALA A O 1
ATOM 583 N N . LYS A 1 82 ? 6.118 1.866 -12.912 1.00 87.19 82 LYS A N 1
ATOM 584 C CA . LYS A 1 82 ? 7.133 2.624 -13.657 1.00 87.19 82 LYS A CA 1
ATOM 585 C C . LYS A 1 82 ? 8.378 1.762 -13.857 1.00 87.19 82 LYS A C 1
ATOM 587 O O . LYS A 1 82 ? 8.614 0.819 -13.102 1.00 87.19 82 LYS A O 1
ATOM 592 N N . LEU A 1 83 ? 9.233 2.169 -14.794 1.00 82.00 83 LEU A N 1
ATOM 593 C CA . LEU A 1 83 ? 10.559 1.570 -14.962 1.00 82.00 83 LEU A CA 1
ATOM 594 C C . LEU A 1 83 ? 11.418 1.700 -13.686 1.00 82.00 83 LEU A C 1
ATOM 596 O O . LEU A 1 83 ? 12.142 0.780 -13.323 1.00 82.00 83 LEU A O 1
ATOM 600 N N . PHE A 1 84 ? 11.290 2.825 -12.978 1.00 81.25 84 PHE A N 1
ATOM 601 C CA . PHE A 1 84 ? 11.960 3.124 -11.712 1.00 81.25 84 PHE A CA 1
ATOM 602 C C . PHE A 1 84 ? 11.118 4.101 -10.875 1.00 81.25 84 PHE A C 1
ATOM 604 O O . PHE A 1 84 ? 10.240 4.782 -11.406 1.00 81.25 84 PHE A O 1
ATOM 611 N N . GLY A 1 85 ? 11.390 4.182 -9.567 1.00 83.12 85 GLY A N 1
ATOM 612 C CA . GLY A 1 85 ? 10.702 5.118 -8.663 1.00 83.12 85 GLY A CA 1
ATOM 613 C C . GLY A 1 85 ? 9.252 4.735 -8.352 1.00 83.12 85 GLY A C 1
ATOM 614 O O . GLY A 1 85 ? 8.381 5.599 -8.308 1.00 83.12 85 GLY A O 1
ATOM 615 N N . ASN A 1 86 ? 8.979 3.436 -8.201 1.00 86.62 86 ASN A N 1
ATOM 616 C CA . ASN A 1 86 ? 7.695 2.960 -7.688 1.00 86.62 86 ASN A CA 1
ATOM 617 C C . ASN A 1 86 ? 7.664 3.099 -6.163 1.00 86.62 86 ASN A C 1
ATOM 619 O O . ASN A 1 86 ? 8.611 2.675 -5.497 1.00 86.62 86 ASN A O 1
ATOM 623 N N . HIS A 1 87 ? 6.571 3.635 -5.620 1.00 88.31 87 HIS A N 1
ATOM 624 C CA . HIS A 1 87 ? 6.368 3.772 -4.176 1.00 88.31 87 HIS A CA 1
ATOM 625 C C . HIS A 1 87 ? 5.000 3.227 -3.774 1.00 88.31 87 HIS A C 1
ATOM 627 O O . HIS A 1 87 ? 4.004 3.476 -4.458 1.00 88.31 87 HIS A O 1
ATOM 633 N N . ALA A 1 88 ? 4.962 2.496 -2.664 1.00 85.19 88 ALA A N 1
ATOM 634 C CA . ALA A 1 88 ? 3.761 1.896 -2.102 1.00 85.19 88 ALA A CA 1
ATOM 635 C C . ALA A 1 88 ? 3.543 2.336 -0.655 1.00 85.19 88 ALA A C 1
ATOM 637 O O . ALA A 1 88 ? 4.546 2.689 0.005 1.00 85.19 88 ALA A O 1
#

Radius of gyration: 20.62 Å; chains: 1; bounding box: 51×16×69 Å

Sequence (88 aa):
MTVASFVLVTGITVASAGVASATTAYPSVGGTWDYGASAQSVWSNYAHNSRVHKLSTDGAGGLKFSGWVGYGVRSFCNQGAKLFGNHA

Secondary structure (DSSP, 8-state):
----------------PPPPEEEEE--TTSSEEEEEE-SSEEEEEEE-TTS-B--EEEETTEEEE---B-TTSEEEEEEEPPSS--B-

InterPro domains:
  IPR006540 Bacteriocin, lactococcin 972 [PF09683] (30-59)